Protein AF-A0A7C2EQD8-F1 (afdb_monomer_lite)

pLDDT: mean 74.11, std 12.7, range [36.22, 90.75]

Foldseek 3Di:
DPPDDPVVCVVCVVVDDPVVVVLVVVLVVLVVCVVVVNDDLVRNQVSDDPDDDPPDDQDLQWDDPVPDIDHHDDDPPDDAPGPSGRDVD

Radius of gyration: 15.77 Å; chains: 1; bounding box: 38×34×38 Å

Structure (mmCIF, N/CA/C/O backbone):
data_AF-A0A7C2EQD8-F1
#
_entry.id   AF-A0A7C2EQD8-F1
#
loop_
_atom_site.group_PDB
_atom_site.id
_atom_site.type_symbol
_atom_site.label_atom_id
_atom_site.label_alt_id
_atom_site.label_comp_id
_atom_site.label_asym_id
_atom_site.label_entity_id
_atom_site.label_seq_id
_atom_site.pdbx_PDB_ins_code
_atom_site.Cartn_x
_atom_site.Cartn_y
_atom_site.Cartn_z
_atom_site.occupancy
_atom_site.B_iso_or_equiv
_atom_site.auth_seq_id
_atom_site.auth_comp_id
_atom_site.auth_asym_id
_atom_site.auth_atom_id
_atom_site.pdbx_PDB_model_num
ATOM 1 N N . MET A 1 1 ? -8.326 -1.794 -14.197 1.00 36.22 1 MET A N 1
ATOM 2 C CA . MET A 1 1 ? -7.895 -1.780 -12.781 1.00 36.22 1 MET A CA 1
ATOM 3 C C . MET A 1 1 ? -8.974 -2.525 -11.999 1.00 36.22 1 MET A C 1
ATOM 5 O O . MET A 1 1 ? -10.114 -2.091 -12.076 1.00 36.22 1 MET A O 1
ATOM 9 N N . LYS A 1 2 ? -8.704 -3.686 -11.377 1.00 39.06 2 LYS A N 1
ATOM 10 C CA . LYS A 1 2 ? -9.727 -4.340 -10.534 1.00 39.06 2 LYS A CA 1
ATOM 11 C C . LYS A 1 2 ? -9.962 -3.433 -9.327 1.00 39.06 2 LYS A C 1
ATOM 13 O O . LYS A 1 2 ? -9.030 -3.225 -8.556 1.00 39.06 2 LYS A O 1
ATOM 18 N N . ALA A 1 3 ? -11.154 -2.856 -9.208 1.00 47.31 3 ALA A N 1
ATOM 19 C CA . ALA A 1 3 ? -11.550 -2.152 -7.999 1.00 47.31 3 ALA A CA 1
ATOM 20 C C . ALA A 1 3 ? -11.537 -3.165 -6.847 1.00 47.31 3 ALA A C 1
ATOM 22 O O . ALA A 1 3 ? -12.151 -4.229 -6.947 1.00 47.31 3 ALA A O 1
ATOM 23 N N . SER A 1 4 ? -10.770 -2.881 -5.797 1.00 56.56 4 SER A N 1
ATOM 24 C CA . SER A 1 4 ? -10.850 -3.625 -4.544 1.00 56.56 4 SER A CA 1
ATOM 25 C C . SER A 1 4 ? -12.282 -3.525 -4.033 1.00 56.56 4 SER A C 1
ATOM 27 O O . SER A 1 4 ? -12.813 -2.425 -3.919 1.00 56.56 4 SER A O 1
ATOM 29 N N . ASN A 1 5 ? -12.911 -4.667 -3.778 1.00 64.31 5 ASN A N 1
ATOM 30 C CA . ASN A 1 5 ? -14.285 -4.726 -3.307 1.00 64.31 5 ASN A CA 1
ATOM 31 C C . ASN A 1 5 ? -14.390 -4.071 -1.913 1.00 64.31 5 ASN A C 1
ATOM 33 O O . ASN A 1 5 ? -13.859 -4.661 -0.980 1.00 64.31 5 ASN A O 1
ATOM 37 N N . PRO A 1 6 ? -15.037 -2.908 -1.733 1.00 65.62 6 PRO A N 1
ATOM 38 C CA . PRO A 1 6 ? -15.022 -2.182 -0.457 1.00 65.62 6 PRO A CA 1
ATOM 39 C C . PRO A 1 6 ? -15.588 -2.996 0.717 1.00 65.62 6 PRO A C 1
ATOM 41 O O . PRO A 1 6 ? -15.170 -2.790 1.851 1.00 65.62 6 PRO A O 1
ATOM 44 N N . PHE A 1 7 ? -16.428 -3.999 0.437 1.00 76.38 7 PHE A N 1
ATOM 45 C CA . PHE A 1 7 ? -17.068 -4.844 1.448 1.00 76.38 7 PHE A CA 1
ATOM 46 C C . PHE A 1 7 ? -16.101 -5.599 2.371 1.00 76.38 7 PHE A C 1
ATOM 48 O O . PHE A 1 7 ? -16.518 -6.050 3.434 1.00 76.38 7 PHE A O 1
ATOM 55 N N . TRP A 1 8 ? -14.822 -5.767 2.007 1.00 78.88 8 TRP A N 1
ATOM 56 C CA . TRP A 1 8 ? -13.866 -6.425 2.908 1.00 78.88 8 TRP A CA 1
ATOM 57 C C . TRP A 1 8 ? -13.611 -5.602 4.175 1.00 78.88 8 TRP A C 1
ATOM 59 O O . TRP A 1 8 ? -13.393 -6.190 5.234 1.00 78.88 8 TRP A O 1
ATOM 69 N N . LYS A 1 9 ? -13.627 -4.265 4.069 1.00 78.06 9 LYS A N 1
ATOM 70 C CA . LYS A 1 9 ? -13.296 -3.373 5.184 1.00 78.06 9 LYS A CA 1
ATOM 71 C C . LYS A 1 9 ? -14.430 -3.380 6.202 1.00 78.06 9 LYS A C 1
ATOM 73 O O . LYS A 1 9 ? -14.178 -3.655 7.368 1.00 78.06 9 LYS A O 1
ATOM 78 N N . ASP A 1 10 ? -15.660 -3.252 5.711 1.00 83.94 10 ASP A N 1
ATOM 79 C CA . ASP A 1 10 ? -16.888 -3.368 6.505 1.00 83.94 10 ASP A CA 1
ATOM 80 C C . ASP A 1 10 ? -17.004 -4.749 7.171 1.00 83.94 10 ASP A C 1
ATOM 82 O O . ASP A 1 10 ? -17.380 -4.864 8.332 1.00 83.94 10 ASP A O 1
ATOM 86 N N . TYR A 1 11 ? -16.640 -5.823 6.458 1.00 85.19 11 TYR A N 1
ATOM 87 C CA . TYR A 1 11 ? -16.697 -7.177 7.010 1.00 85.19 11 TYR A CA 1
ATOM 88 C C . TYR A 1 11 ? -15.682 -7.399 8.139 1.00 85.19 11 TYR A C 1
ATOM 90 O O . TYR A 1 11 ? -15.980 -8.105 9.099 1.00 85.19 11 TYR A O 1
ATOM 98 N N . LEU A 1 12 ? -14.477 -6.831 8.032 1.00 84.25 12 LEU A N 1
ATOM 99 C CA . LEU A 1 12 ? -13.402 -7.011 9.016 1.00 84.25 12 LEU A CA 1
ATOM 100 C C . LEU A 1 12 ? -13.394 -5.948 10.121 1.00 84.25 12 LEU A C 1
ATOM 102 O O . LEU A 1 12 ? -12.593 -6.044 11.059 1.00 84.25 12 LEU A O 1
ATOM 106 N N . GLU A 1 13 ? -14.275 -4.956 10.035 1.00 83.31 13 GLU A N 1
ATOM 107 C CA . GLU A 1 13 ? -14.443 -3.932 11.055 1.00 83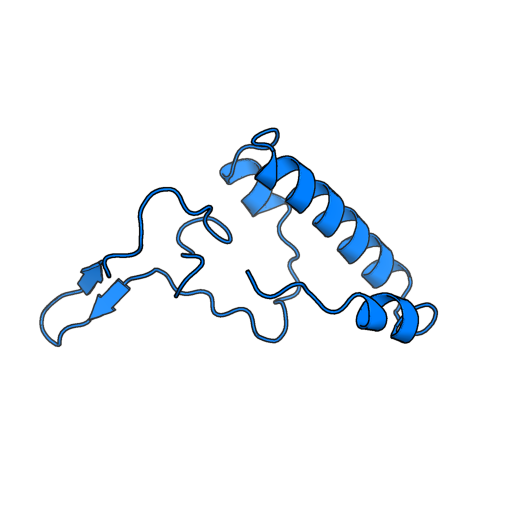.31 13 GLU A CA 1
ATOM 108 C C . GLU A 1 13 ? -14.778 -4.576 12.409 1.00 83.31 13 GLU A C 1
ATOM 110 O O . GLU A 1 13 ? -15.601 -5.484 12.516 1.00 83.31 13 GLU A O 1
ATOM 115 N N . GLY A 1 14 ? -14.058 -4.173 13.458 1.00 86.00 14 GLY A N 1
ATOM 116 C CA . GLY A 1 14 ? -14.201 -4.748 14.800 1.00 86.00 14 GLY A CA 1
ATOM 117 C C . GLY A 1 14 ? -13.685 -6.187 14.972 1.00 86.00 14 GLY A C 1
ATOM 118 O O . GLY A 1 14 ? -13.579 -6.646 16.107 1.00 86.00 14 GLY A O 1
ATOM 119 N N . GLN A 1 15 ? -13.316 -6.889 13.893 1.00 89.88 15 GLN A N 1
ATOM 120 C CA . GLN A 1 15 ? -12.750 -8.247 13.947 1.00 89.88 15 GLN A CA 1
ATOM 121 C C . GLN A 1 15 ? -11.214 -8.256 13.931 1.00 89.88 15 GLN A C 1
ATOM 123 O O . GLN A 1 15 ? -10.586 -9.239 14.327 1.00 89.88 15 GLN A O 1
ATOM 128 N N . MET A 1 16 ? -10.589 -7.169 13.472 1.00 86.56 16 MET A N 1
ATOM 129 C CA . MET A 1 16 ? -9.132 -7.047 13.430 1.00 86.56 16 MET A CA 1
ATOM 130 C C . MET A 1 16 ? -8.555 -6.552 14.762 1.00 86.56 16 MET A C 1
ATOM 132 O O . MET A 1 16 ? -9.126 -5.659 15.391 1.00 86.56 16 MET A O 1
ATOM 136 N N . PRO A 1 17 ? -7.366 -7.039 15.166 1.00 90.75 17 PRO A N 1
ATOM 137 C CA . PRO A 1 17 ? -6.602 -6.417 16.238 1.00 90.75 17 PRO A CA 1
ATOM 138 C C . PRO A 1 17 ? -6.411 -4.909 15.973 1.00 90.75 17 PRO A C 1
ATOM 140 O O . PRO A 1 17 ? -5.984 -4.556 14.870 1.00 90.75 17 PRO A O 1
ATOM 143 N N . PRO A 1 18 ? -6.637 -4.014 16.957 1.00 88.00 18 PRO A N 1
ATOM 144 C CA . PRO A 1 18 ? -6.617 -2.563 16.732 1.00 88.00 18 PRO A CA 1
ATOM 145 C C . PRO A 1 18 ? -5.326 -2.050 16.082 1.00 88.00 18 PRO A C 1
ATOM 147 O O . PRO A 1 18 ? -5.363 -1.252 15.153 1.00 88.00 18 PRO A O 1
ATOM 150 N N . HIS A 1 19 ? -4.177 -2.583 16.506 1.00 86.00 19 HIS A N 1
ATOM 151 C CA . HIS A 1 19 ? -2.877 -2.213 15.946 1.00 86.00 19 HIS A CA 1
ATOM 152 C C . HIS A 1 19 ? -2.730 -2.574 14.454 1.00 86.00 19 HIS A C 1
ATOM 154 O O . HIS A 1 19 ? -2.011 -1.894 13.730 1.00 86.00 19 HIS A O 1
ATOM 160 N N . LEU A 1 20 ? -3.386 -3.645 13.989 1.00 84.12 20 LEU A N 1
ATOM 161 C CA . LEU A 1 20 ? -3.377 -4.057 12.583 1.00 84.12 20 LEU A CA 1
ATOM 162 C C . LEU A 1 20 ? -4.274 -3.146 11.747 1.00 84.12 20 LEU A C 1
ATOM 164 O O . LEU A 1 20 ? -3.863 -2.740 10.665 1.00 84.12 20 LEU A O 1
ATOM 168 N N . ALA A 1 21 ? -5.456 -2.794 12.259 1.00 85.25 21 ALA A N 1
ATOM 169 C CA . ALA A 1 21 ? -6.348 -1.852 11.589 1.00 85.25 21 ALA A CA 1
ATOM 170 C C . ALA A 1 21 ? -5.655 -0.495 11.367 1.00 85.25 21 ALA A C 1
ATOM 172 O O . ALA A 1 21 ? -5.591 -0.016 10.238 1.00 85.25 21 ALA A O 1
ATOM 173 N N . SER A 1 22 ? -5.019 0.054 12.411 1.00 86.38 22 SER A N 1
ATOM 174 C CA . SER A 1 22 ? -4.283 1.321 12.310 1.00 86.38 22 SER A CA 1
ATOM 175 C C . SER A 1 22 ? -3.117 1.275 11.316 1.00 86.38 22 SER A C 1
ATOM 177 O O . SER A 1 22 ? -2.890 2.245 10.599 1.00 86.38 22 SER A O 1
ATOM 179 N N . GLU A 1 23 ? -2.379 0.161 11.244 1.00 84.94 23 GLU A N 1
ATOM 180 C CA . GLU A 1 23 ? -1.283 -0.000 10.275 1.00 84.94 23 GLU A CA 1
ATOM 181 C C . GLU A 1 23 ? -1.802 -0.024 8.827 1.00 84.94 23 GLU A C 1
ATOM 183 O O . GLU A 1 23 ? -1.201 0.583 7.940 1.00 84.94 23 GLU A O 1
ATOM 188 N N . ILE A 1 24 ? -2.934 -0.695 8.587 1.00 83.12 24 ILE A N 1
ATOM 189 C CA . ILE A 1 24 ? -3.571 -0.769 7.266 1.00 83.12 24 ILE A CA 1
ATOM 190 C C . ILE A 1 24 ? -4.068 0.613 6.820 1.00 83.12 24 ILE A C 1
ATOM 192 O O . ILE A 1 24 ? -3.823 1.001 5.677 1.00 83.12 24 ILE A O 1
ATOM 196 N N . ASP A 1 25 ? -4.720 1.366 7.708 1.00 84.50 25 ASP A N 1
ATOM 197 C CA . ASP A 1 25 ? -5.237 2.706 7.398 1.00 84.50 25 ASP A CA 1
ATOM 198 C C . ASP A 1 25 ? -4.116 3.720 7.115 1.00 84.50 25 ASP A C 1
ATOM 200 O O . ASP A 1 25 ? -4.217 4.534 6.187 1.00 84.50 25 ASP A O 1
ATOM 204 N N . ALA A 1 26 ? -3.014 3.646 7.870 1.00 85.56 26 ALA A N 1
ATOM 205 C CA . ALA A 1 26 ? -1.822 4.450 7.610 1.00 85.56 26 ALA A CA 1
ATOM 206 C C . ALA A 1 26 ? -1.240 4.134 6.222 1.00 85.56 26 ALA A C 1
ATOM 208 O O . ALA A 1 26 ? -1.045 5.034 5.403 1.00 85.56 26 ALA A O 1
ATOM 209 N N . PHE A 1 27 ? -1.068 2.847 5.907 1.00 83.50 27 PHE A N 1
ATOM 210 C CA . PHE A 1 27 ? -0.541 2.421 4.613 1.00 83.50 27 PHE A CA 1
ATOM 211 C C . PHE A 1 27 ? -1.446 2.811 3.432 1.00 83.50 27 PHE A C 1
ATOM 213 O O . PHE A 1 27 ? -0.947 3.184 2.368 1.00 83.50 27 PHE A O 1
ATOM 220 N N . GLU A 1 28 ? -2.773 2.753 3.587 1.00 82.19 28 GLU A N 1
ATOM 221 C CA . GLU A 1 28 ? -3.715 3.204 2.554 1.00 82.19 28 GLU A CA 1
ATOM 222 C C . GLU A 1 28 ? -3.561 4.705 2.260 1.00 82.19 28 GLU A C 1
ATOM 224 O O . GLU A 1 28 ? -3.570 5.119 1.094 1.00 82.19 28 GLU A O 1
ATOM 229 N N . SER A 1 29 ? -3.334 5.506 3.304 1.00 85.69 29 SER A N 1
ATOM 230 C CA . SER A 1 29 ? -3.075 6.944 3.186 1.00 85.69 29 SER A CA 1
ATOM 231 C C . SER A 1 29 ? -1.771 7.219 2.428 1.00 85.69 29 SER A C 1
ATOM 233 O O . SER A 1 29 ? -1.760 7.998 1.468 1.00 85.69 29 SER A O 1
ATOM 235 N N . ASP A 1 30 ? -0.689 6.518 2.775 1.00 83.38 30 ASP A N 1
ATOM 236 C CA . ASP A 1 30 ? 0.604 6.643 2.091 1.00 83.38 30 ASP A CA 1
ATOM 237 C C . ASP A 1 30 ? 0.529 6.190 0.629 1.00 83.38 30 ASP A C 1
ATOM 239 O O . ASP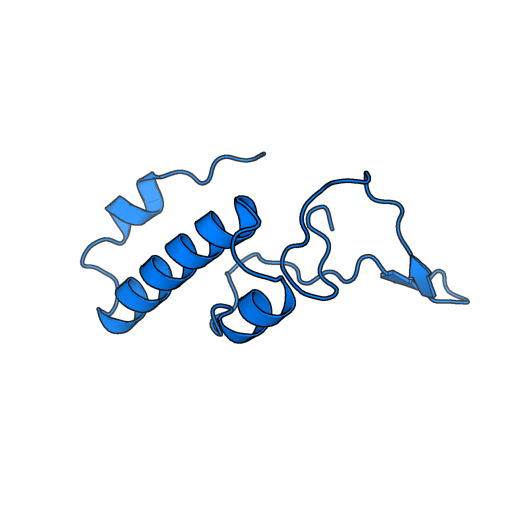 A 1 30 ? 1.103 6.822 -0.263 1.00 83.38 30 ASP A O 1
ATOM 243 N N . LEU A 1 31 ? -0.233 5.128 0.346 1.00 81.69 31 LEU A N 1
ATOM 244 C CA . LEU A 1 31 ? -0.462 4.647 -1.014 1.00 81.69 31 LEU A CA 1
ATOM 245 C C . LEU A 1 31 ? -1.201 5.695 -1.856 1.00 81.69 31 LEU A C 1
ATOM 247 O O . LEU A 1 31 ? -0.851 5.912 -3.023 1.00 81.69 31 LEU A O 1
ATOM 251 N N . ALA A 1 32 ? -2.208 6.361 -1.287 1.00 83.19 32 ALA A N 1
ATOM 252 C CA . ALA A 1 32 ? -2.928 7.440 -1.956 1.00 83.19 32 ALA A CA 1
ATOM 253 C C . ALA A 1 32 ? -2.002 8.627 -2.274 1.00 83.19 32 ALA A C 1
ATOM 255 O O . ALA A 1 32 ? -2.042 9.157 -3.390 1.00 83.19 32 ALA A O 1
ATOM 256 N N . LEU A 1 33 ? -1.125 9.006 -1.342 1.00 84.19 33 LEU A N 1
ATOM 257 C CA . LEU A 1 33 ? -0.133 10.066 -1.544 1.00 84.19 33 LEU A CA 1
ATOM 258 C C . LEU A 1 33 ? 0.924 9.681 -2.591 1.00 84.19 33 LEU A C 1
ATOM 260 O O . LEU A 1 33 ? 1.247 10.492 -3.466 1.00 84.19 33 LEU A O 1
ATOM 264 N N . ARG A 1 34 ? 1.408 8.433 -2.583 1.00 82.44 34 ARG A N 1
ATOM 265 C CA . ARG A 1 34 ? 2.339 7.908 -3.599 1.00 82.44 34 ARG A CA 1
ATOM 266 C C . ARG A 1 34 ? 1.729 7.926 -4.999 1.00 82.44 34 ARG A C 1
ATOM 268 O O . ARG A 1 34 ? 2.422 8.294 -5.950 1.00 82.44 34 ARG A O 1
ATOM 275 N N . ARG A 1 35 ? 0.446 7.567 -5.139 1.00 78.38 35 ARG A N 1
ATOM 276 C CA . ARG A 1 35 ? -0.294 7.640 -6.418 1.00 78.38 35 ARG A CA 1
ATOM 277 C C . ARG A 1 35 ? -0.424 9.067 -6.946 1.00 78.38 35 ARG A C 1
ATOM 279 O O . ARG A 1 35 ? -0.408 9.260 -8.154 1.00 78.38 35 ARG A O 1
ATOM 286 N N . GLN A 1 36 ? -0.522 10.049 -6.054 1.00 85.31 36 GLN A N 1
ATOM 287 C CA . GLN A 1 36 ? -0.531 11.473 -6.404 1.00 85.31 36 GLN A CA 1
ATOM 288 C C . GLN A 1 36 ? 0.876 12.031 -6.685 1.00 85.31 36 GLN A C 1
ATOM 290 O O . GLN A 1 36 ? 1.006 13.217 -6.970 1.00 85.31 36 GLN A O 1
ATOM 295 N N . GLY A 1 37 ? 1.930 11.215 -6.566 1.00 84.94 37 GLY A N 1
ATOM 296 C CA . GLY A 1 37 ? 3.318 11.659 -6.716 1.00 84.94 37 GLY A CA 1
ATOM 297 C C . GLY A 1 37 ? 3.821 12.538 -5.566 1.00 84.94 37 GLY A C 1
ATOM 298 O O . GLY A 1 37 ? 4.856 13.178 -5.708 1.00 84.94 37 GLY A O 1
ATOM 299 N N . LYS A 1 38 ? 3.106 12.584 -4.433 1.00 88.75 38 LYS A N 1
ATOM 300 C CA . LYS A 1 38 ? 3.461 13.411 -3.264 1.00 88.75 38 LYS A CA 1
ATOM 301 C C . LYS A 1 38 ? 4.500 12.766 -2.348 1.00 88.75 38 LYS A C 1
ATOM 303 O O . LYS A 1 38 ? 5.060 13.445 -1.497 1.00 88.75 38 LYS A O 1
ATOM 308 N N . ILE A 1 39 ? 4.734 11.465 -2.508 1.00 82.50 39 ILE A N 1
ATOM 309 C CA . ILE A 1 39 ? 5.752 10.705 -1.781 1.00 82.50 39 ILE A CA 1
ATOM 310 C C . ILE A 1 39 ? 6.674 10.055 -2.807 1.00 82.50 39 ILE A C 1
ATOM 312 O O . ILE A 1 39 ? 6.200 9.430 -3.761 1.00 82.50 39 ILE A O 1
ATOM 316 N N . ASP A 1 40 ? 7.982 10.202 -2.597 1.00 83.00 40 ASP A N 1
ATOM 317 C CA . ASP A 1 40 ? 9.004 9.528 -3.392 1.00 83.00 40 ASP A CA 1
ATOM 318 C C . ASP A 1 40 ? 8.932 8.008 -3.195 1.00 83.00 40 ASP A C 1
ATOM 320 O O . ASP A 1 40 ? 8.651 7.503 -2.109 1.00 83.00 40 ASP A O 1
ATOM 324 N N . GLU A 1 41 ? 9.210 7.250 -4.249 1.00 76.19 41 GLU A N 1
ATOM 325 C CA . GLU A 1 41 ? 9.152 5.792 -4.207 1.00 76.19 41 GLU A CA 1
ATOM 326 C C . GLU A 1 41 ? 10.107 5.163 -3.188 1.00 76.19 41 GLU A C 1
ATOM 328 O O . GLU A 1 41 ? 9.759 4.149 -2.581 1.00 76.19 41 GLU A O 1
ATOM 333 N N . ARG A 1 42 ? 11.278 5.766 -2.960 1.00 78.69 42 ARG A N 1
ATOM 334 C CA . ARG A 1 42 ? 12.245 5.307 -1.955 1.00 78.69 42 ARG A CA 1
ATOM 335 C C . ARG A 1 42 ? 11.688 5.464 -0.547 1.00 78.69 42 ARG A C 1
ATOM 337 O O . ARG A 1 42 ? 11.760 4.524 0.234 1.00 78.69 42 ARG A O 1
ATOM 344 N N . VAL A 1 43 ? 11.064 6.606 -0.267 1.00 80.25 43 VAL A N 1
ATOM 345 C CA . VAL A 1 43 ? 10.418 6.883 1.025 1.00 80.25 43 VAL A CA 1
ATOM 346 C C . VAL A 1 43 ? 9.221 5.953 1.227 1.00 80.25 43 VAL A C 1
ATOM 348 O O . VAL A 1 43 ? 9.075 5.336 2.278 1.00 80.25 43 VAL A O 1
ATOM 351 N N . PHE A 1 44 ? 8.403 5.756 0.191 1.00 79.06 44 PHE A N 1
ATOM 352 C CA . PHE A 1 44 ? 7.273 4.827 0.245 1.00 79.06 44 PHE A CA 1
ATOM 353 C C . PHE A 1 44 ? 7.711 3.374 0.507 1.00 79.06 44 PHE A C 1
ATOM 355 O O . PHE A 1 44 ? 7.015 2.623 1.190 1.00 79.06 44 PHE A O 1
ATOM 362 N N . ALA A 1 45 ? 8.878 2.966 0.003 1.00 72.94 45 ALA A N 1
ATOM 363 C CA . ALA A 1 45 ? 9.417 1.627 0.224 1.00 72.94 45 ALA A CA 1
ATOM 364 C C . ALA A 1 45 ? 9.795 1.346 1.684 1.00 72.94 45 ALA A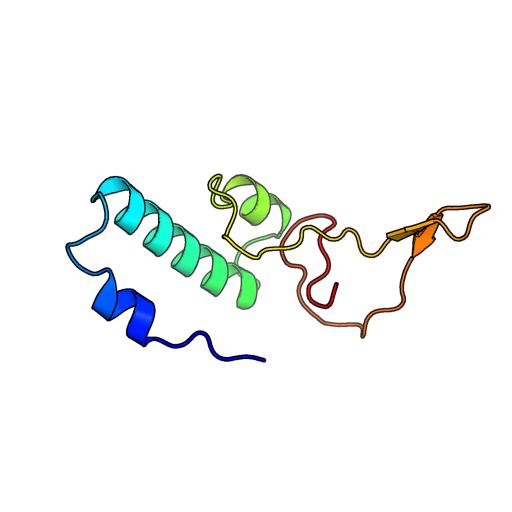 C 1
ATOM 366 O O . ALA A 1 45 ? 9.718 0.196 2.118 1.00 72.94 45 ALA A O 1
ATOM 367 N N . GLU A 1 46 ? 10.190 2.374 2.435 1.00 75.00 46 GLU A N 1
ATOM 368 C CA . GLU A 1 46 ? 10.533 2.264 3.856 1.00 75.00 46 GLU A CA 1
ATOM 369 C C . GLU A 1 46 ? 9.284 2.141 4.741 1.00 75.00 46 GLU A C 1
ATOM 371 O O . GLU A 1 46 ? 9.317 1.435 5.752 1.00 75.00 46 GLU A O 1
ATOM 376 N N . ILE A 1 47 ? 8.181 2.771 4.316 1.00 67.50 47 ILE A N 1
ATOM 377 C CA . ILE A 1 47 ? 6.878 2.802 5.008 1.00 67.50 47 ILE A CA 1
ATOM 378 C C . ILE A 1 47 ? 5.976 1.624 4.592 1.00 67.50 47 ILE A C 1
ATOM 380 O O . ILE A 1 47 ? 4.882 1.420 5.116 1.00 67.50 47 ILE A O 1
ATOM 384 N N . ARG A 1 48 ? 6.439 0.796 3.651 1.00 66.31 48 ARG A N 1
ATOM 385 C CA . ARG A 1 48 ? 5.718 -0.386 3.182 1.00 66.31 48 ARG A CA 1
ATOM 386 C C . ARG A 1 48 ? 5.220 -1.234 4.355 1.00 66.31 48 ARG A C 1
ATOM 388 O O . ARG A 1 48 ? 5.999 -1.606 5.233 1.00 66.31 48 ARG A O 1
ATOM 395 N N . LEU A 1 49 ? 3.955 -1.653 4.265 1.00 66.38 49 LEU A N 1
ATOM 396 C CA . LEU A 1 49 ? 3.373 -2.670 5.136 1.00 66.38 49 LEU A CA 1
ATOM 397 C C . LEU A 1 49 ? 4.330 -3.877 5.214 1.00 66.38 49 LEU A C 1
ATOM 399 O O . LEU A 1 49 ? 4.568 -4.571 4.217 1.00 66.38 49 LEU A O 1
ATOM 403 N N . ARG A 1 50 ? 4.912 -4.129 6.394 1.00 65.19 50 ARG A N 1
ATOM 404 C CA . ARG A 1 50 ? 5.843 -5.261 6.616 1.00 65.19 50 ARG A CA 1
ATOM 405 C C . ARG A 1 50 ? 5.116 -6.595 6.747 1.00 65.19 50 ARG A C 1
ATOM 407 O O . ARG A 1 50 ? 5.725 -7.641 6.960 1.00 65.19 50 ARG A O 1
ATOM 414 N N . ARG A 1 51 ? 3.801 -6.550 6.594 1.00 64.62 51 ARG A N 1
ATOM 415 C CA . ARG A 1 51 ? 2.903 -7.683 6.492 1.00 64.62 51 ARG A CA 1
ATOM 416 C C . ARG A 1 51 ? 2.677 -7.893 5.001 1.00 64.62 51 ARG A C 1
ATOM 418 O O . ARG A 1 51 ? 2.135 -7.026 4.323 1.00 64.62 51 ARG A O 1
ATOM 425 N N . GLY A 1 52 ? 3.186 -8.997 4.455 1.00 59.00 52 GLY A N 1
ATOM 426 C CA . GLY A 1 52 ? 2.949 -9.320 3.049 1.00 59.00 52 GLY A CA 1
ATOM 427 C C . GLY A 1 52 ? 1.445 -9.330 2.776 1.00 59.00 52 GLY A C 1
ATOM 428 O O . GLY A 1 52 ? 0.686 -9.927 3.537 1.00 59.00 52 GLY A O 1
ATOM 429 N N . VAL A 1 53 ? 0.996 -8.660 1.715 1.00 53.28 53 VAL A N 1
ATOM 430 C CA . VAL A 1 53 ? -0.408 -8.744 1.300 1.00 53.28 53 VAL A CA 1
ATOM 431 C C . VAL A 1 53 ? -0.649 -10.161 0.782 1.00 53.28 53 VAL A C 1
ATOM 433 O O . VAL A 1 53 ? 0.065 -10.621 -0.112 1.00 53.28 53 VAL A O 1
ATOM 436 N N . TYR A 1 54 ? -1.644 -10.864 1.329 1.00 41.84 54 TYR A N 1
ATOM 437 C CA . TYR A 1 54 ? -2.044 -12.175 0.820 1.00 41.84 54 TYR A CA 1
ATOM 438 C C . TYR A 1 54 ? -2.443 -12.027 -0.659 1.00 41.84 54 TYR A C 1
ATOM 440 O O . TYR A 1 54 ? -3.396 -11.324 -0.987 1.00 41.84 54 TYR A O 1
ATOM 448 N N . GLY A 1 55 ? -1.659 -12.616 -1.567 1.00 48.81 55 GLY A N 1
ATOM 449 C CA . GLY A 1 55 ? -1.846 -12.476 -3.016 1.00 48.81 55 GLY A CA 1
ATOM 450 C C . GLY A 1 55 ? -1.024 -11.378 -3.710 1.00 48.81 55 GLY A C 1
ATOM 451 O O . GLY A 1 55 ? -1.138 -11.245 -4.930 1.00 48.81 55 GLY A O 1
ATOM 452 N N . GLN A 1 56 ? -0.156 -10.624 -3.016 1.00 54.75 56 GLN A N 1
ATOM 453 C CA . GLN A 1 56 ? 0.873 -9.834 -3.708 1.00 54.75 56 GLN A CA 1
ATOM 454 C C . GLN A 1 56 ? 1.967 -10.761 -4.241 1.00 54.75 56 GLN A C 1
ATOM 456 O O . GLN A 1 56 ? 2.702 -11.383 -3.476 1.00 54.75 56 GLN A O 1
ATOM 461 N N . ARG A 1 57 ? 2.122 -10.807 -5.565 1.00 55.00 57 ARG A N 1
ATOM 462 C CA . ARG A 1 57 ? 3.343 -11.319 -6.188 1.00 55.00 57 ARG A CA 1
ATOM 463 C C . ARG A 1 57 ? 4.351 -10.176 -6.282 1.00 55.00 57 ARG A C 1
ATOM 465 O O . ARG A 1 57 ? 4.089 -9.179 -6.954 1.00 55.00 57 ARG A O 1
ATOM 472 N N . TYR A 1 58 ? 5.466 -10.308 -5.563 1.00 61.91 58 TYR A N 1
ATOM 473 C CA . TYR A 1 58 ? 6.652 -9.487 -5.798 1.00 61.91 58 TYR A CA 1
ATOM 474 C C . TYR A 1 58 ? 7.348 -10.053 -7.014 1.00 61.91 58 TYR A C 1
ATOM 476 O O . TYR A 1 58 ? 8.086 -11.031 -6.923 1.00 61.91 58 TYR A O 1
ATOM 484 N N . ASP A 1 59 ? 7.044 -9.475 -8.159 1.00 67.94 59 ASP A N 1
ATOM 485 C CA . ASP A 1 59 ? 7.670 -9.872 -9.394 1.00 67.94 59 ASP A CA 1
ATOM 486 C C . ASP A 1 59 ? 8.527 -8.723 -9.911 1.00 67.94 59 ASP A C 1
ATOM 488 O O . ASP A 1 59 ? 8.071 -7.591 -10.102 1.00 67.94 59 ASP A O 1
ATOM 492 N N . SER A 1 60 ? 9.806 -9.041 -10.083 1.00 70.38 60 SER A N 1
ATOM 493 C CA . SER A 1 60 ? 10.836 -8.120 -10.540 1.00 70.38 60 SER A CA 1
ATOM 494 C C . SER A 1 60 ? 10.736 -7.781 -12.021 1.00 70.38 60 SER A C 1
ATOM 496 O O . SER A 1 60 ? 11.527 -6.988 -12.528 1.00 70.38 60 SER A O 1
ATOM 498 N N . GLY A 1 61 ? 9.786 -8.387 -12.732 1.00 75.19 61 GLY A N 1
ATOM 499 C CA . GLY A 1 61 ? 9.654 -8.265 -14.171 1.00 75.19 61 GLY A CA 1
ATOM 500 C C . GLY A 1 61 ? 10.787 -8.942 -14.931 1.00 75.19 61 GLY A C 1
ATOM 501 O O . GLY A 1 61 ? 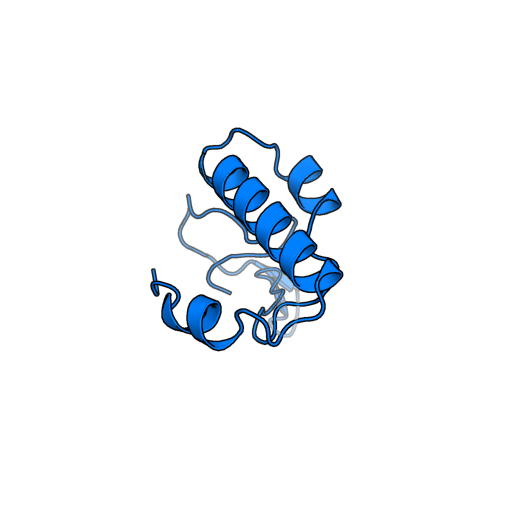10.941 -8.707 -16.124 1.00 75.19 61 GLY A O 1
ATOM 502 N N . GLN A 1 62 ? 11.586 -9.768 -14.258 1.00 81.50 62 GLN A N 1
ATOM 503 C CA . GLN A 1 62 ? 12.721 -10.469 -14.839 1.00 81.50 62 GLN A CA 1
ATOM 504 C C . GLN A 1 62 ? 12.410 -11.962 -14.959 1.00 81.50 62 GLN A C 1
ATOM 506 O O . GLN A 1 62 ? 11.800 -12.562 -14.065 1.00 81.50 62 GLN A O 1
ATOM 511 N N . ARG A 1 63 ? 12.834 -12.579 -16.064 1.00 83.94 63 ARG A N 1
ATOM 512 C CA . ARG A 1 63 ? 12.738 -14.029 -16.295 1.00 83.94 63 ARG A CA 1
ATOM 513 C C . ARG A 1 63 ? 14.037 -14.565 -16.867 1.00 83.94 63 ARG A C 1
ATOM 515 O O . ARG A 1 63 ? 14.644 -13.930 -17.720 1.00 83.94 63 ARG A O 1
ATOM 522 N N . HIS A 1 64 ? 14.449 -15.743 -16.414 1.00 85.00 64 HIS 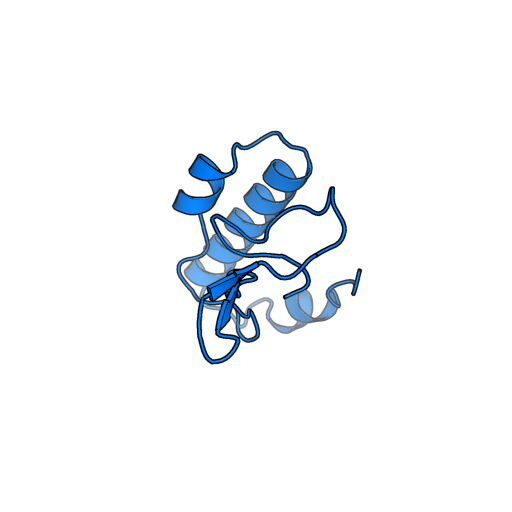A N 1
ATOM 523 C CA . HIS A 1 64 ? 15.578 -16.443 -17.011 1.00 85.00 64 HIS A CA 1
ATOM 524 C C . HIS A 1 64 ? 15.099 -17.215 -18.246 1.00 85.00 64 HIS A C 1
ATOM 526 O O . HIS A 1 64 ? 14.202 -18.049 -18.135 1.00 85.00 64 HIS A O 1
ATOM 532 N N . ASP A 1 65 ? 15.690 -16.951 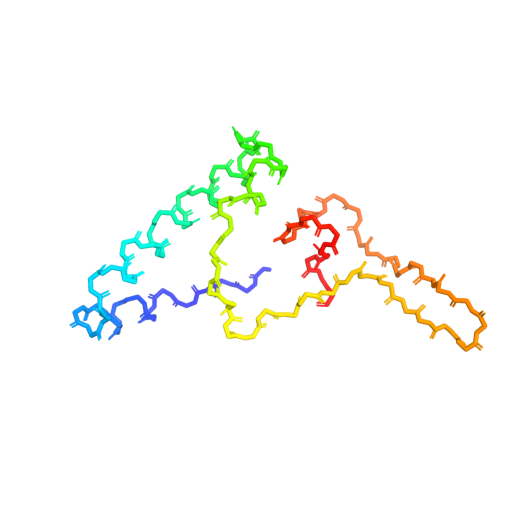-19.411 1.00 84.44 65 ASP A N 1
ATOM 533 C CA . ASP A 1 65 ? 15.342 -17.615 -20.681 1.00 84.44 65 ASP A CA 1
ATOM 534 C C . ASP A 1 65 ? 16.070 -18.963 -20.883 1.00 84.44 65 ASP A C 1
ATOM 536 O O . ASP A 1 65 ? 15.969 -19.584 -21.939 1.00 84.44 65 ASP A O 1
ATOM 540 N N . GLY A 1 66 ? 16.818 -19.413 -19.871 1.00 83.81 66 GLY A N 1
ATOM 541 C CA . GLY A 1 66 ? 17.689 -20.589 -19.937 1.00 83.81 66 GLY A CA 1
ATOM 542 C C . GLY A 1 66 ? 19.155 -20.250 -20.225 1.00 83.81 66 GLY A C 1
ATOM 543 O O . GLY A 1 66 ? 20.008 -21.118 -20.054 1.00 83.81 66 GLY A O 1
ATOM 544 N N . ARG A 1 67 ? 19.471 -19.002 -20.597 1.00 89.44 67 ARG A N 1
ATOM 545 C CA . ARG A 1 67 ? 20.844 -18.511 -20.815 1.00 89.44 67 ARG A CA 1
ATOM 546 C C . ARG A 1 67 ? 21.158 -17.248 -20.026 1.00 89.44 67 ARG A C 1
ATOM 548 O O . ARG A 1 67 ? 22.279 -17.094 -19.552 1.00 89.44 67 ARG A O 1
ATOM 555 N N . THR A 1 68 ? 20.208 -16.325 -19.946 1.00 88.75 68 THR A N 1
ATOM 556 C CA . THR A 1 68 ? 20.377 -15.062 -19.236 1.00 88.75 68 THR A CA 1
ATOM 557 C C . THR A 1 68 ? 19.054 -14.553 -18.683 1.00 88.75 68 THR A C 1
ATOM 559 O O . THR A 1 68 ? 17.962 -14.973 -19.075 1.00 88.75 68 THR A O 1
ATOM 562 N N . THR A 1 69 ? 19.158 -13.619 -17.749 1.00 89.38 69 THR A N 1
ATOM 563 C CA . THR A 1 69 ? 18.016 -12.892 -17.213 1.00 89.38 69 THR A CA 1
ATOM 564 C C . THR A 1 69 ? 17.570 -11.830 -18.219 1.00 89.38 69 THR A C 1
ATOM 566 O O . THR A 1 69 ? 18.371 -11.026 -18.694 1.00 89.38 69 THR A O 1
ATOM 569 N N . ARG A 1 70 ? 16.282 -11.840 -18.564 1.00 85.81 70 ARG A N 1
ATOM 570 C CA . ARG A 1 70 ? 15.636 -10.924 -19.507 1.00 85.81 70 ARG A CA 1
ATOM 571 C C . ARG A 1 70 ? 14.566 -10.102 -18.799 1.00 85.81 70 ARG A C 1
ATOM 573 O O . ARG A 1 70 ? 13.744 -10.657 -18.067 1.00 85.81 70 ARG A O 1
ATOM 580 N N . THR A 1 71 ? 14.528 -8.809 -19.111 1.00 83.31 71 THR A N 1
ATOM 581 C CA . THR A 1 71 ? 13.455 -7.900 -18.694 1.00 83.31 71 THR A CA 1
ATOM 582 C C . THR A 1 71 ? 12.215 -8.144 -19.548 1.00 83.31 71 THR A C 1
ATOM 584 O O . THR A 1 71 ? 12.286 -8.085 -20.776 1.00 83.31 71 THR A O 1
ATOM 587 N N . LEU A 1 72 ? 11.076 -8.401 -18.911 1.00 78.94 72 LEU A N 1
ATOM 588 C CA . LEU A 1 72 ? 9.775 -8.459 -19.571 1.00 78.94 72 LEU A CA 1
ATOM 589 C C . LEU A 1 72 ? 9.326 -7.042 -19.953 1.00 78.94 72 LEU A C 1
ATOM 591 O O . LEU A 1 72 ? 9.421 -6.113 -19.150 1.00 78.94 72 LEU A O 1
ATOM 595 N N . ALA A 1 73 ? 8.825 -6.880 -21.178 1.00 76.81 73 ALA A N 1
ATOM 596 C CA . ALA A 1 73 ? 8.281 -5.613 -21.651 1.00 76.81 73 ALA A CA 1
ATOM 597 C C . ALA A 1 73 ? 6.869 -5.410 -21.081 1.00 76.81 73 ALA A C 1
ATOM 599 O O . ALA A 1 73 ? 5.909 -6.023 -21.549 1.00 76.81 73 ALA A O 1
ATOM 600 N N . TYR A 1 74 ? 6.750 -4.562 -20.062 1.00 69.44 74 TYR A N 1
ATOM 601 C CA . TYR A 1 74 ? 5.461 -4.102 -19.549 1.00 69.44 74 TYR A CA 1
ATOM 602 C C . TYR A 1 74 ? 5.094 -2.754 -20.176 1.00 69.44 74 TYR A C 1
ATOM 604 O O . TYR A 1 74 ? 5.992 -2.007 -20.555 1.00 69.44 74 TYR A O 1
ATOM 612 N N . PRO A 1 75 ? 3.797 -2.419 -20.291 1.00 72.06 75 PRO A N 1
ATOM 613 C CA . PRO A 1 75 ? 3.377 -1.117 -20.798 1.00 72.06 75 PRO A CA 1
ATOM 614 C C . PRO A 1 75 ? 3.973 0.026 -19.964 1.00 72.06 75 PRO A C 1
ATOM 616 O O . PRO A 1 75 ? 3.787 0.064 -18.743 1.00 72.06 75 PRO A O 1
ATOM 619 N N . ASP A 1 76 ? 4.656 0.956 -20.632 1.00 62.84 76 ASP A N 1
ATOM 620 C CA . ASP A 1 76 ? 5.285 2.115 -19.999 1.00 62.84 76 ASP A CA 1
ATOM 621 C C . ASP A 1 76 ? 4.257 3.037 -19.320 1.00 62.84 76 ASP A C 1
ATOM 623 O O . ASP A 1 76 ? 3.097 3.142 -19.729 1.00 62.84 76 ASP A O 1
ATOM 627 N N . GLY A 1 77 ? 4.690 3.725 -18.260 1.00 62.06 77 GLY A N 1
ATOM 628 C CA . GLY A 1 77 ? 3.881 4.721 -17.545 1.00 62.06 77 GLY A CA 1
ATOM 629 C C . GLY A 1 77 ? 2.996 4.171 -16.422 1.00 62.06 77 GLY A C 1
ATOM 630 O O . GLY A 1 77 ? 2.261 4.936 -15.795 1.00 62.06 77 GLY A O 1
ATOM 631 N N . LYS A 1 78 ? 3.063 2.869 -16.119 1.00 62.81 78 LYS A N 1
ATOM 632 C CA . LYS A 1 78 ? 2.357 2.295 -14.966 1.00 62.81 78 LYS A CA 1
ATOM 633 C C . LYS A 1 78 ? 3.186 2.411 -13.679 1.00 62.81 78 LYS A C 1
ATOM 635 O O . LYS A 1 78 ? 4.372 2.089 -13.691 1.00 62.81 78 LYS A O 1
ATOM 640 N N . PRO A 1 79 ? 2.577 2.830 -12.554 1.00 60.91 79 PRO A N 1
ATOM 641 C CA . PRO A 1 79 ? 3.268 2.900 -11.270 1.00 60.91 79 PRO A CA 1
ATOM 642 C C . PRO A 1 79 ? 3.691 1.502 -10.808 1.00 60.91 79 PRO A C 1
ATOM 644 O O . PRO A 1 79 ? 2.913 0.558 -10.912 1.00 60.91 79 PRO A O 1
ATOM 647 N N . THR A 1 80 ? 4.907 1.365 -10.284 1.00 68.81 80 THR A N 1
ATOM 648 C CA . THR A 1 80 ? 5.412 0.140 -9.643 1.00 68.81 80 THR A CA 1
ATOM 649 C C . THR A 1 80 ? 4.680 -0.123 -8.319 1.00 68.81 80 THR A C 1
ATOM 651 O O . THR A 1 80 ? 4.102 0.777 -7.706 1.00 68.81 80 THR A O 1
ATOM 654 N N . LYS A 1 81 ? 4.683 -1.377 -7.848 1.00 65.44 81 LYS A N 1
ATOM 655 C CA . LYS A 1 81 ? 4.146 -1.751 -6.516 1.00 65.44 81 LYS A CA 1
ATOM 656 C C . LYS A 1 81 ? 5.132 -1.439 -5.376 1.00 65.44 81 LYS A C 1
ATOM 658 O O . LYS A 1 81 ? 4.839 -1.721 -4.216 1.00 65.44 81 LYS A O 1
ATOM 663 N N . GLY A 1 82 ? 6.304 -0.916 -5.719 1.00 65.44 82 GLY A N 1
ATOM 664 C CA . GLY A 1 82 ? 7.455 -0.684 -4.857 1.00 65.44 82 GLY A CA 1
ATOM 665 C C . GLY A 1 82 ? 8.753 -0.878 -5.649 1.00 65.44 82 GLY A C 1
ATOM 666 O O . GLY A 1 82 ? 8.698 -1.292 -6.814 1.00 65.44 82 GLY A O 1
ATOM 667 N N . PRO A 1 83 ? 9.920 -0.645 -5.023 1.00 61.38 83 PRO A N 1
ATOM 668 C CA . PRO A 1 83 ? 11.204 -0.781 -5.694 1.00 61.38 83 PRO A CA 1
ATOM 669 C C . PRO A 1 83 ? 11.355 -2.167 -6.306 1.00 61.38 83 PRO A C 1
ATOM 671 O O . PRO A 1 83 ? 11.101 -3.181 -5.650 1.00 61.38 83 PRO A O 1
ATOM 674 N N . ASN A 1 84 ? 11.765 -2.207 -7.571 1.00 65.00 84 ASN A N 1
ATOM 675 C CA . ASN A 1 84 ? 11.969 -3.443 -8.325 1.00 65.00 84 ASN A CA 1
ATOM 676 C C . ASN A 1 84 ? 10.735 -4.362 -8.366 1.00 65.00 84 ASN A C 1
ATOM 678 O O . ASN A 1 84 ? 10.904 -5.568 -8.489 1.00 65.00 84 ASN A O 1
ATOM 682 N N . THR A 1 85 ? 9.511 -3.843 -8.216 1.00 66.25 85 THR A N 1
ATOM 683 C CA . THR A 1 85 ? 8.288 -4.657 -8.294 1.00 66.25 85 THR A CA 1
ATOM 684 C C . THR A 1 85 ? 7.327 -4.081 -9.321 1.00 66.25 85 THR A C 1
ATOM 686 O O . THR A 1 85 ? 6.735 -3.015 -9.117 1.00 66.25 85 THR A O 1
ATOM 689 N N . VAL A 1 86 ? 7.129 -4.806 -10.418 1.00 69.69 86 VAL A N 1
ATOM 690 C CA . VAL A 1 86 ? 6.265 -4.352 -11.508 1.00 69.69 86 VAL A CA 1
ATOM 691 C C . VAL A 1 86 ? 4.793 -4.634 -11.187 1.00 69.69 86 VAL A C 1
ATOM 693 O O . VAL A 1 86 ? 4.439 -5.601 -10.512 1.00 69.69 86 VAL A O 1
ATOM 696 N N . TRP A 1 87 ? 3.901 -3.746 -11.630 1.00 65.38 87 TRP A N 1
ATOM 697 C CA . TRP A 1 87 ? 2.478 -3.822 -11.297 1.00 65.38 87 TRP A CA 1
ATOM 698 C C . TRP A 1 87 ? 1.728 -4.940 -12.026 1.00 65.38 87 TRP A C 1
ATOM 700 O O . TRP A 1 87 ? 0.878 -5.588 -11.414 1.00 65.38 87 TRP A O 1
ATOM 710 N N . ASP A 1 88 ? 2.059 -5.187 -13.293 1.00 60.38 88 ASP A N 1
ATOM 711 C CA . ASP A 1 88 ? 1.390 -6.164 -14.172 1.00 60.38 88 ASP A CA 1
ATOM 712 C C . ASP A 1 88 ? 2.036 -7.559 -14.170 1.00 60.38 88 ASP A C 1
ATOM 714 O O . ASP A 1 88 ? 1.709 -8.396 -15.010 1.00 60.38 88 ASP A O 1
ATOM 718 N N . ALA A 1 89 ? 2.978 -7.783 -13.263 1.00 57.03 89 ALA A N 1
ATOM 719 C CA . ALA A 1 89 ? 3.763 -9.000 -13.193 1.00 57.03 89 ALA A CA 1
ATOM 720 C C . ALA A 1 89 ? 3.076 -10.109 -12.370 1.00 57.03 89 ALA A C 1
ATOM 722 O O . ALA A 1 89 ? 2.357 -9.770 -11.392 1.00 57.03 89 ALA A O 1
#

Secondary structure (DSSP, 8-state):
-----THHHHHHTTTS-HHHHHHHHHHHHHHHHHHTT-S-HHHHHHHS-SS--TT-----SEEE-SSSEEE--PPTTPPPSBTTB-TT-

Sequence (89 aa):
MKASNPFWKDYLEGQMPPHLASEIDAFESDLALRRQGKIDERVFAEIRLRRGVYGQRYDSGQRHDGRTTRTLAYPDGKPTKGPNTVWDA